Protein AF-A0A8T5SJ97-F1 (afdb_monomer_lite)

Structure (mmCIF, N/CA/C/O backbone):
data_AF-A0A8T5SJ97-F1
#
_entry.id   AF-A0A8T5SJ97-F1
#
loop_
_atom_site.group_PDB
_atom_site.id
_atom_site.type_symbol
_atom_site.label_atom_id
_atom_site.label_alt_id
_atom_site.label_comp_id
_atom_site.label_asym_id
_atom_site.label_entity_id
_atom_site.label_seq_id
_atom_site.pdbx_PDB_ins_code
_atom_site.Cartn_x
_atom_site.Cartn_y
_atom_site.Cartn_z
_atom_site.occupancy
_atom_site.B_iso_or_equiv
_atom_site.auth_seq_id
_atom_site.auth_comp_id
_atom_site.auth_asym_id
_atom_site.auth_atom_id
_atom_site.pdbx_PDB_model_num
ATOM 1 N N . PHE A 1 1 ? -3.182 6.674 3.235 1.00 89.81 1 PHE A N 1
ATOM 2 C CA . PHE A 1 1 ? -3.001 5.219 3.489 1.00 89.81 1 PHE A CA 1
ATOM 3 C C . PHE A 1 1 ? -2.422 4.470 2.286 1.00 89.81 1 PHE A C 1
ATOM 5 O O . PHE A 1 1 ? -1.977 3.332 2.448 1.00 89.81 1 PHE A O 1
ATOM 12 N N . ASN A 1 2 ? -2.379 5.081 1.103 1.00 94.31 2 ASN A N 1
ATOM 13 C CA . ASN A 1 2 ? -1.739 4.547 -0.095 1.00 94.31 2 ASN A CA 1
ATOM 14 C C . ASN A 1 2 ? -0.878 5.618 -0.775 1.00 94.31 2 ASN A C 1
ATOM 16 O O . ASN A 1 2 ? -1.027 6.795 -0.477 1.00 94.31 2 ASN A O 1
ATOM 20 N N . ASP A 1 3 ? -0.005 5.158 -1.663 1.00 94.75 3 ASP A N 1
ATOM 21 C CA . ASP A 1 3 ? 0.692 5.913 -2.710 1.00 94.75 3 ASP A CA 1
ATOM 22 C C . ASP A 1 3 ? 1.174 4.869 -3.747 1.00 94.75 3 ASP A C 1
ATOM 24 O O . ASP A 1 3 ? 0.964 3.658 -3.580 1.00 94.75 3 ASP A O 1
ATOM 28 N N . ASP A 1 4 ? 1.910 5.282 -4.774 1.00 94.88 4 ASP A N 1
ATOM 29 C CA . ASP A 1 4 ? 2.523 4.406 -5.771 1.00 94.88 4 ASP A CA 1
ATOM 30 C C . ASP A 1 4 ? 3.442 3.337 -5.164 1.00 94.88 4 ASP A C 1
ATOM 32 O O . ASP A 1 4 ? 3.581 2.239 -5.715 1.00 94.88 4 ASP A O 1
ATOM 36 N N . GLN A 1 5 ? 4.094 3.652 -4.038 1.00 95.81 5 GLN A N 1
ATOM 37 C CA . GLN A 1 5 ? 5.097 2.795 -3.392 1.00 95.81 5 GLN A CA 1
ATOM 38 C C . GLN A 1 5 ? 4.520 1.935 -2.258 1.00 95.81 5 GLN A C 1
ATOM 40 O O . GLN A 1 5 ? 5.261 1.209 -1.572 1.00 95.81 5 GLN A O 1
ATOM 45 N N . GLY A 1 6 ? 3.206 1.999 -2.036 1.00 97.00 6 GLY A N 1
ATOM 46 C CA . GLY A 1 6 ? 2.500 0.900 -1.404 1.00 97.00 6 GLY A CA 1
ATOM 47 C C . GLY A 1 6 ? 1.163 1.225 -0.759 1.00 97.00 6 GLY A C 1
ATOM 48 O O . GLY A 1 6 ? 0.789 2.373 -0.546 1.00 97.00 6 GLY A O 1
ATOM 49 N N . TRP A 1 7 ? 0.483 0.151 -0.382 1.00 97.94 7 TRP A N 1
ATOM 50 C CA . TRP A 1 7 ? -0.818 0.142 0.271 1.00 97.94 7 TRP A CA 1
ATOM 51 C C . TRP A 1 7 ? -0.695 -0.307 1.735 1.00 97.94 7 TRP A C 1
ATOM 53 O O . TRP A 1 7 ? -0.015 -1.298 2.021 1.00 97.94 7 TRP A O 1
ATOM 63 N N . ARG A 1 8 ? -1.311 0.426 2.677 1.00 98.06 8 ARG A N 1
ATOM 64 C CA . ARG A 1 8 ? -1.023 0.286 4.121 1.00 98.06 8 ARG A CA 1
ATOM 65 C C . ARG A 1 8 ? -2.195 -0.111 5.008 1.00 98.06 8 ARG A C 1
ATOM 67 O O . ARG A 1 8 ? -1.998 -0.140 6.213 1.00 98.06 8 ARG A O 1
ATOM 74 N N . ILE A 1 9 ? -3.367 -0.432 4.476 1.00 97.38 9 ILE A N 1
ATOM 75 C CA . ILE A 1 9 ? -4.520 -0.823 5.303 1.00 97.38 9 ILE A CA 1
ATOM 76 C C . ILE A 1 9 ? -5.119 -2.143 4.832 1.00 97.38 9 ILE A C 1
ATOM 78 O O . ILE A 1 9 ? -5.227 -2.401 3.642 1.00 97.38 9 ILE A O 1
ATOM 82 N N . GLU A 1 10 ? -5.508 -3.018 5.739 1.00 97.69 10 GLU A N 1
ATOM 83 C CA . GLU A 1 10 ? -6.228 -4.227 5.364 1.00 97.69 10 GLU A CA 1
ATOM 84 C C . GLU A 1 10 ? -7.643 -3.909 4.854 1.00 97.69 10 GLU A C 1
ATOM 86 O O . GLU A 1 10 ? -8.407 -3.204 5.510 1.00 97.69 10 GLU A O 1
ATOM 91 N N . ILE A 1 11 ? -8.003 -4.468 3.693 1.00 96.69 11 ILE A N 1
ATOM 92 C CA . ILE A 1 11 ? -9.388 -4.536 3.213 1.00 96.69 11 ILE A CA 1
ATOM 93 C C . ILE A 1 11 ? -9.694 -5.999 2.907 1.00 96.69 11 ILE A C 1
ATOM 95 O O . ILE A 1 11 ? -9.062 -6.597 2.033 1.00 96.69 11 ILE A O 1
ATOM 99 N N . LYS A 1 12 ? -10.642 -6.582 3.645 1.00 94.50 12 LYS A N 1
ATOM 100 C CA . LYS A 1 12 ? -10.897 -8.032 3.655 1.00 94.50 1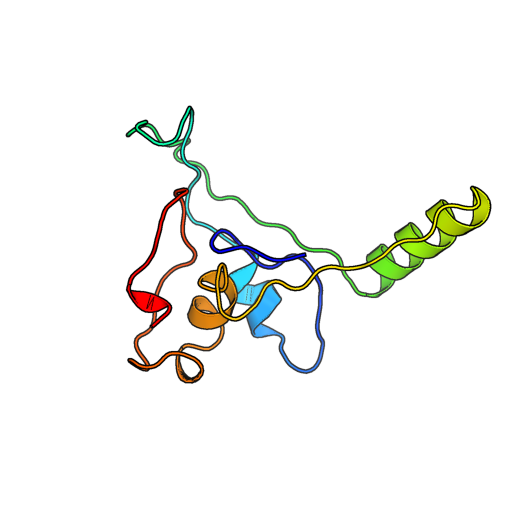2 LYS A CA 1
ATOM 101 C C . LYS A 1 12 ? -11.381 -8.547 2.303 1.00 94.50 12 LYS A C 1
ATOM 103 O O . LYS A 1 12 ? -10.994 -9.630 1.880 1.00 94.50 12 LYS A O 1
ATOM 108 N N . GLU A 1 13 ? -12.173 -7.740 1.612 1.00 97.00 13 GLU A N 1
ATOM 109 C CA . GLU A 1 13 ? -12.700 -8.007 0.276 1.00 97.00 13 GLU A CA 1
ATOM 110 C C . GLU A 1 13 ? -11.601 -7.950 -0.795 1.00 97.00 13 GLU A C 1
ATOM 112 O O . GLU A 1 13 ? -11.731 -8.576 -1.844 1.00 97.00 13 GLU A O 1
ATOM 117 N N . TYR A 1 14 ? -10.495 -7.245 -0.520 1.00 97.06 14 TYR A N 1
ATOM 118 C CA . TYR A 1 14 ? -9.400 -7.030 -1.463 1.00 97.06 14 TYR A CA 1
ATOM 119 C C . TYR A 1 14 ? -8.032 -7.443 -0.884 1.00 97.06 14 TYR A C 1
ATOM 121 O O . TYR A 1 14 ? -7.114 -6.620 -0.793 1.00 97.06 14 TYR A O 1
ATOM 129 N N . PRO A 1 15 ? -7.811 -8.738 -0.592 1.00 97.50 15 PRO A N 1
ATOM 130 C CA . PRO A 1 15 ? -6.613 -9.211 0.107 1.00 97.50 15 PRO A CA 1
ATOM 131 C C . PRO A 1 15 ? -5.305 -8.974 -0.665 1.00 97.50 15 PRO A C 1
ATOM 133 O O . PRO A 1 15 ? -4.236 -8.854 -0.063 1.00 97.50 15 PRO A O 1
ATOM 136 N N . LYS A 1 16 ? -5.347 -8.859 -2.004 1.00 98.00 16 LYS A N 1
ATOM 137 C CA . LYS A 1 16 ? -4.137 -8.576 -2.794 1.00 98.00 16 LYS A CA 1
ATOM 138 C C . LYS A 1 16 ? -3.560 -7.183 -2.532 1.00 98.00 16 LYS A C 1
ATOM 140 O O . LYS A 1 16 ? -2.365 -6.996 -2.775 1.00 98.00 16 LYS A O 1
ATOM 145 N N . LEU A 1 17 ? -4.345 -6.225 -2.021 1.00 97.62 17 LEU A N 1
ATOM 146 C CA . LEU A 1 17 ? -3.851 -4.878 -1.695 1.00 97.62 17 LEU A CA 1
ATOM 147 C C . LEU A 1 17 ? -2.725 -4.941 -0.659 1.00 97.62 17 LEU A C 1
ATOM 149 O O . LEU A 1 17 ? -1.685 -4.309 -0.819 1.00 97.62 17 LEU A O 1
ATOM 153 N N . THR A 1 18 ? -2.874 -5.775 0.369 1.00 97.81 18 THR A N 1
ATOM 154 C CA . THR A 1 18 ? -1.827 -5.978 1.373 1.00 97.81 18 THR A CA 1
ATOM 155 C C . THR A 1 18 ? -0.872 -7.106 0.991 1.00 97.81 18 THR A C 1
ATOM 157 O O . THR A 1 18 ? 0.327 -6.992 1.243 1.00 97.81 18 THR A O 1
ATOM 160 N N . ALA A 1 19 ? -1.329 -8.170 0.323 1.00 97.62 19 ALA A N 1
ATOM 161 C CA . ALA A 1 19 ? -0.446 -9.276 -0.056 1.00 97.62 19 ALA A CA 1
ATOM 162 C C . ALA A 1 19 ? 0.644 -8.866 -1.070 1.00 97.62 19 ALA A C 1
ATOM 164 O O . ALA A 1 19 ? 1.780 -9.343 -0.952 1.00 97.62 19 ALA A O 1
ATOM 165 N N . ILE A 1 20 ? 0.309 -7.978 -2.017 1.00 97.88 20 ILE A N 1
ATOM 166 C CA . ILE A 1 20 ? 1.194 -7.471 -3.080 1.00 97.88 20 ILE A CA 1
ATOM 167 C C . ILE A 1 20 ? 1.519 -5.995 -2.833 1.00 97.88 20 ILE A C 1
ATOM 169 O O . ILE A 1 20 ? 2.674 -5.660 -2.577 1.00 97.88 20 ILE A O 1
ATOM 173 N N . GLY A 1 21 ? 0.502 -5.130 -2.830 1.00 97.31 21 GLY A N 1
ATOM 174 C CA . GLY A 1 21 ? 0.643 -3.672 -2.780 1.00 97.31 21 GLY A CA 1
ATOM 175 C C . GLY A 1 21 ? 1.351 -3.138 -1.534 1.00 97.31 21 GLY A C 1
ATOM 176 O O . GLY A 1 21 ? 1.924 -2.054 -1.572 1.00 97.31 21 GLY A O 1
ATOM 177 N N . SER A 1 22 ? 1.407 -3.889 -0.429 1.00 97.81 22 SER A N 1
ATOM 178 C CA . SER A 1 22 ? 2.172 -3.467 0.755 1.00 97.81 22 SER A CA 1
ATOM 179 C C . SER A 1 22 ? 3.687 -3.666 0.626 1.00 97.81 22 SER A C 1
ATOM 181 O O . SER A 1 22 ? 4.438 -3.216 1.497 1.00 97.81 22 SER A O 1
ATOM 183 N N . LYS A 1 23 ? 4.168 -4.326 -0.432 1.00 98.06 23 LYS A N 1
ATOM 184 C CA . LYS A 1 23 ? 5.565 -4.745 -0.575 1.00 98.06 23 LYS A CA 1
ATOM 185 C C . LYS A 1 23 ? 6.189 -4.083 -1.794 1.00 98.06 23 LYS A C 1
ATOM 187 O O . LYS A 1 23 ? 5.680 -4.205 -2.900 1.00 98.06 23 LYS A O 1
ATOM 192 N N . ARG A 1 24 ? 7.345 -3.450 -1.606 1.00 97.25 24 ARG A N 1
ATOM 193 C CA . ARG A 1 24 ? 8.190 -2.971 -2.707 1.00 97.25 24 ARG A CA 1
ATOM 194 C C . ARG A 1 24 ? 9.576 -3.590 -2.610 1.00 97.25 24 ARG A C 1
ATOM 196 O O . ARG A 1 24 ? 10.097 -3.797 -1.512 1.00 97.25 24 ARG A O 1
ATOM 203 N N . LYS A 1 25 ? 10.178 -3.876 -3.763 1.00 97.25 25 LYS A N 1
ATOM 204 C CA . LYS A 1 25 ? 11.482 -4.552 -3.845 1.00 97.25 25 LYS A CA 1
ATOM 205 C C . LYS A 1 25 ? 12.652 -3.692 -3.367 1.00 97.25 25 LYS A C 1
ATOM 207 O O . LYS A 1 25 ? 13.663 -4.237 -2.947 1.00 97.25 25 LYS A O 1
ATOM 212 N N . ASP A 1 26 ? 12.503 -2.370 -3.417 1.00 96.75 26 ASP A N 1
ATOM 213 C CA . ASP A 1 26 ? 13.551 -1.419 -3.052 1.00 96.75 26 ASP A CA 1
ATOM 214 C C . ASP A 1 26 ? 12.969 -0.035 -2.711 1.00 96.75 26 ASP A C 1
ATOM 216 O O . ASP A 1 26 ? 11.765 0.196 -2.831 1.00 96.75 26 ASP A O 1
ATOM 220 N N . SER A 1 27 ? 13.811 0.903 -2.285 1.00 95.75 27 SER A N 1
ATOM 221 C CA . SER A 1 27 ? 13.469 2.303 -2.034 1.00 95.75 27 SER A CA 1
ATOM 222 C C . SER A 1 27 ? 14.561 3.228 -2.568 1.00 95.75 27 SER A C 1
ATOM 224 O O . SER A 1 27 ? 15.736 3.039 -2.247 1.00 95.75 27 SER A O 1
ATOM 226 N N . GLN A 1 28 ? 14.170 4.245 -3.338 1.00 95.62 28 GLN A N 1
ATOM 227 C CA . GLN A 1 28 ? 15.053 5.345 -3.729 1.00 95.62 28 GLN A CA 1
ATOM 228 C C . GLN A 1 28 ? 15.625 6.032 -2.476 1.00 95.62 28 GLN A C 1
ATOM 230 O O . GLN A 1 28 ? 14.909 6.280 -1.506 1.00 95.62 28 GLN A O 1
ATOM 235 N N . ILE A 1 29 ? 16.924 6.334 -2.490 1.00 94.12 29 ILE A N 1
ATOM 236 C CA . ILE A 1 29 ? 17.604 7.097 -1.436 1.00 94.12 29 ILE A CA 1
ATOM 237 C C . ILE A 1 29 ? 17.973 8.468 -1.987 1.00 94.12 29 ILE A C 1
ATOM 239 O O . ILE A 1 29 ? 18.630 8.553 -3.020 1.00 94.12 29 ILE A O 1
ATOM 243 N N . GLY A 1 30 ? 17.633 9.534 -1.265 1.00 90.25 30 GLY A N 1
ATOM 244 C CA . GLY A 1 30 ? 17.901 10.918 -1.665 1.00 90.25 30 GLY A CA 1
ATOM 245 C C . GLY A 1 30 ? 16.704 11.571 -2.357 1.00 90.25 30 GLY A C 1
ATOM 246 O O . GLY A 1 30 ? 15.590 11.063 -2.296 1.00 90.25 30 GLY A O 1
ATOM 247 N N . GLY A 1 31 ? 16.931 12.728 -2.983 1.00 87.25 31 GLY A N 1
ATOM 248 C CA . GLY A 1 31 ? 15.873 13.496 -3.644 1.00 87.25 31 GLY A CA 1
ATOM 249 C C . GLY A 1 31 ? 15.425 12.915 -4.990 1.00 87.25 31 GLY A C 1
ATOM 250 O O . GLY A 1 31 ? 15.976 11.935 -5.486 1.00 87.25 31 GLY A O 1
ATOM 251 N N . PHE A 1 32 ? 14.462 13.587 -5.623 1.00 83.88 32 PHE A N 1
ATOM 252 C CA . PHE A 1 32 ? 13.793 13.177 -6.867 1.00 83.88 32 PHE A CA 1
ATOM 253 C C . PHE A 1 32 ? 14.733 12.711 -8.001 1.00 83.88 32 PHE A C 1
ATOM 255 O O . PHE A 1 32 ? 14.449 11.730 -8.695 1.00 83.88 32 PHE A O 1
ATOM 262 N N . LEU A 1 33 ? 15.881 13.380 -8.167 1.00 88.19 33 LEU A N 1
ATOM 263 C CA . LEU A 1 33 ? 16.874 13.089 -9.212 1.00 88.19 33 LEU A CA 1
ATOM 264 C C . LEU A 1 33 ? 17.859 11.967 -8.849 1.00 88.19 33 LEU A C 1
ATOM 266 O O . LEU A 1 33 ? 18.685 11.582 -9.679 1.00 88.19 33 LEU A O 1
ATOM 270 N N . SER A 1 34 ? 17.792 11.436 -7.628 1.00 91.88 34 SER A N 1
ATOM 271 C CA . SER A 1 34 ? 18.705 10.393 -7.182 1.00 91.88 34 SER A CA 1
ATOM 272 C C . SER A 1 34 ? 18.505 9.102 -7.969 1.00 91.88 34 SER A C 1
ATOM 274 O O . SER A 1 34 ? 17.379 8.659 -8.202 1.00 91.88 34 SER A O 1
ATOM 276 N N . LYS A 1 35 ? 19.618 8.474 -8.341 1.00 90.31 35 LYS A N 1
ATOM 277 C CA . LYS A 1 35 ? 19.651 7.138 -8.949 1.00 90.31 35 LYS A CA 1
ATOM 278 C C . LYS A 1 35 ? 20.022 6.051 -7.938 1.00 90.31 35 LYS A C 1
ATOM 280 O O . LYS A 1 35 ? 20.134 4.890 -8.315 1.00 90.31 35 LYS A O 1
ATOM 285 N N . ASN A 1 36 ? 20.218 6.428 -6.675 1.00 95.19 36 ASN A N 1
ATOM 286 C CA . ASN A 1 36 ? 20.639 5.516 -5.624 1.00 95.19 36 ASN A CA 1
ATOM 287 C C . ASN A 1 36 ? 19.431 4.805 -5.019 1.00 95.19 36 ASN A C 1
ATOM 289 O O . ASN A 1 36 ? 18.383 5.415 -4.793 1.00 95.19 36 ASN A O 1
ATOM 293 N N . TYR A 1 37 ? 19.619 3.530 -4.703 1.00 95.81 37 TYR A N 1
ATOM 294 C CA . TYR A 1 37 ? 18.619 2.685 -4.071 1.00 95.81 37 TYR A CA 1
ATOM 295 C C . TYR A 1 37 ? 19.201 2.007 -2.839 1.00 95.81 37 TYR A C 1
ATOM 297 O O . TYR A 1 37 ? 20.415 1.842 -2.719 1.00 95.81 37 TYR A O 1
ATOM 305 N N . ARG A 1 38 ? 18.324 1.643 -1.904 1.00 95.06 38 ARG A N 1
ATOM 306 C CA . ARG A 1 38 ? 18.722 1.000 -0.652 1.00 95.06 38 ARG A CA 1
ATOM 307 C C . ARG A 1 38 ? 19.164 -0.450 -0.852 1.00 95.06 38 ARG A C 1
ATOM 309 O O . ARG A 1 38 ? 19.929 -0.942 -0.032 1.00 95.06 38 ARG A O 1
ATOM 316 N N . GLY A 1 39 ? 18.687 -1.126 -1.894 1.00 95.81 39 GLY A N 1
ATOM 317 C CA . GLY A 1 39 ? 18.907 -2.552 -2.125 1.00 95.81 39 GLY A CA 1
ATOM 318 C C . GLY A 1 39 ? 18.148 -3.451 -1.145 1.00 95.81 39 GLY A C 1
ATOM 319 O O . GLY A 1 39 ? 18.490 -4.620 -1.003 1.00 95.81 39 GLY A O 1
ATOM 320 N N . ILE A 1 40 ? 17.154 -2.915 -0.423 1.00 95.94 40 ILE A N 1
ATOM 321 C CA . ILE A 1 40 ? 16.432 -3.637 0.635 1.00 95.94 40 ILE A CA 1
ATOM 322 C C . ILE A 1 40 ? 14.930 -3.559 0.375 1.00 95.94 40 ILE A C 1
ATOM 324 O O . ILE A 1 40 ? 14.355 -2.468 0.290 1.00 95.94 40 ILE A O 1
ATOM 328 N N . SER A 1 41 ? 14.284 -4.726 0.328 1.00 96.44 41 SER A N 1
ATOM 329 C CA . SER A 1 41 ? 12.829 -4.829 0.225 1.00 96.44 41 SER A CA 1
ATOM 330 C C . SER A 1 41 ? 12.143 -4.219 1.443 1.00 96.44 41 SER A C 1
ATOM 332 O O . SER A 1 41 ? 12.560 -4.457 2.579 1.00 96.44 41 SER A O 1
ATOM 334 N N . HIS A 1 42 ? 11.046 -3.504 1.224 1.00 97.25 42 HIS A N 1
ATOM 335 C CA . HIS A 1 42 ? 10.260 -2.893 2.289 1.00 97.25 42 HIS A CA 1
ATOM 336 C C . HIS A 1 42 ? 8.815 -3.391 2.246 1.00 97.25 42 HIS A C 1
ATOM 338 O O . HIS A 1 42 ? 8.206 -3.449 1.176 1.00 97.25 42 HIS A O 1
ATOM 344 N N . LYS A 1 43 ? 8.266 -3.734 3.415 1.00 96.94 43 LYS A N 1
ATOM 345 C CA . LYS A 1 43 ? 6.915 -4.283 3.582 1.00 96.94 43 LYS A CA 1
ATOM 346 C C . LYS A 1 43 ? 6.266 -3.795 4.876 1.00 96.94 43 LYS A C 1
ATOM 348 O O . LYS A 1 43 ? 6.980 -3.490 5.826 1.00 96.94 43 LYS A O 1
ATOM 353 N N . GLY A 1 44 ? 4.935 -3.789 4.913 1.00 97.31 44 GLY A N 1
ATOM 354 C CA . GLY A 1 44 ? 4.147 -3.480 6.110 1.00 97.31 44 GLY A CA 1
ATOM 355 C C . GLY A 1 44 ? 2.800 -2.838 5.776 1.00 97.31 44 GLY A C 1
ATOM 356 O O . GLY A 1 44 ? 2.683 -2.114 4.783 1.00 97.31 44 GLY A O 1
ATOM 357 N N . PHE A 1 45 ? 1.795 -3.124 6.597 1.00 98.19 45 PHE A N 1
ATOM 358 C CA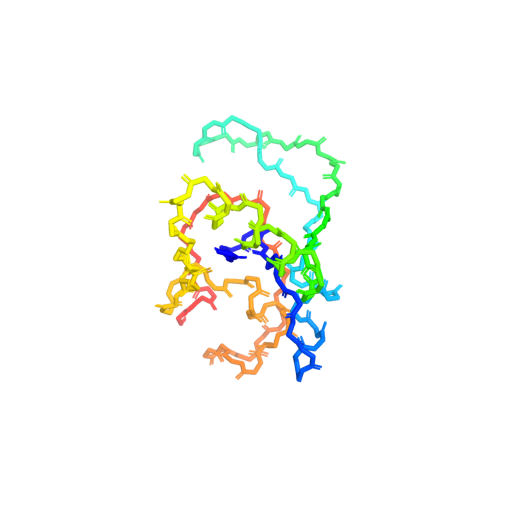 . PHE A 1 45 ? 0.448 -2.554 6.557 1.00 98.19 45 PHE A CA 1
ATOM 359 C C . PHE A 1 45 ? -0.187 -2.688 7.950 1.00 98.19 45 PHE A C 1
ATOM 361 O O . PHE A 1 45 ? 0.327 -3.444 8.770 1.00 98.19 45 PHE A O 1
ATOM 368 N N . TYR A 1 46 ? -1.283 -1.973 8.186 1.00 98.12 46 TYR A N 1
ATOM 369 C CA . TYR A 1 46 ? -2.098 -2.064 9.391 1.00 98.12 46 TYR A CA 1
ATOM 370 C C . TYR A 1 46 ? -3.296 -2.983 9.154 1.00 98.12 46 TYR A C 1
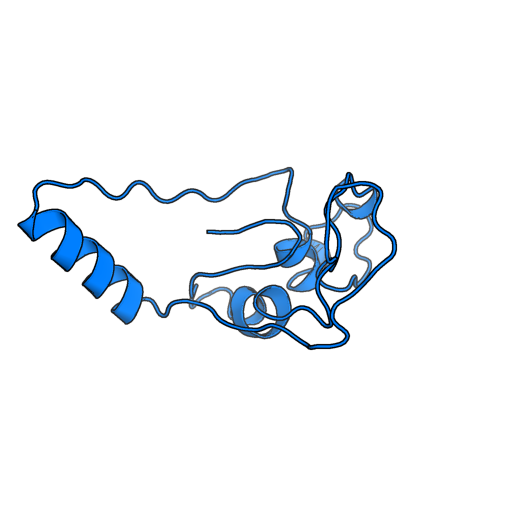ATOM 372 O O . TYR A 1 46 ? -4.021 -2.828 8.166 1.00 98.12 46 TYR A O 1
ATOM 380 N N . THR A 1 47 ? -3.513 -3.916 10.069 1.00 97.88 47 THR A N 1
ATOM 381 C CA . THR A 1 47 ? -4.754 -4.690 10.185 1.00 97.88 47 THR A CA 1
ATOM 382 C C . THR A 1 47 ? -5.916 -3.785 10.583 1.00 97.88 47 THR A C 1
ATOM 384 O O . THR A 1 47 ? -5.722 -2.675 11.092 1.00 97.88 47 THR A O 1
ATOM 387 N N . VAL A 1 48 ? -7.148 -4.250 10.369 1.00 96.50 48 VAL A N 1
ATOM 388 C CA . VAL A 1 48 ? -8.330 -3.483 10.792 1.00 96.50 48 VAL A CA 1
ATOM 389 C C . VAL A 1 48 ? -8.304 -3.238 12.307 1.00 96.50 48 VAL A C 1
ATOM 391 O O . VAL A 1 48 ? -8.690 -2.167 12.774 1.00 96.50 48 VAL A O 1
ATOM 394 N N . GLU A 1 49 ? -7.822 -4.204 13.083 1.00 97.88 49 GLU A N 1
ATOM 395 C CA . GLU A 1 49 ? -7.689 -4.124 14.536 1.00 97.88 49 GLU A CA 1
ATOM 396 C C . GLU A 1 49 ? -6.662 -3.061 14.963 1.00 97.88 49 GLU A C 1
ATOM 398 O O . GLU A 1 49 ? -6.993 -2.219 15.797 1.00 97.88 49 GLU A O 1
ATOM 403 N N . GLU A 1 50 ? -5.482 -3.009 14.335 1.00 98.12 50 GLU A N 1
ATOM 404 C CA . GLU A 1 50 ? -4.472 -1.970 14.609 1.00 98.12 50 GLU A CA 1
ATOM 405 C C . GLU A 1 50 ? -4.979 -0.566 14.249 1.00 98.12 50 GLU A C 1
ATOM 407 O O . GLU A 1 50 ? -4.748 0.394 14.985 1.00 98.12 50 GLU A O 1
ATOM 412 N N . VAL A 1 51 ? -5.723 -0.417 13.145 1.00 97.50 51 VAL A N 1
ATOM 413 C CA . VAL A 1 51 ? -6.333 0.877 12.793 1.00 97.50 51 VAL A CA 1
ATOM 414 C C . VAL A 1 51 ? -7.378 1.295 13.831 1.00 97.50 51 VAL A C 1
ATOM 416 O O . VAL A 1 51 ? -7.425 2.469 14.204 1.00 97.50 51 VAL A O 1
ATOM 419 N N . ARG A 1 52 ? -8.193 0.362 14.344 1.00 97.38 52 ARG A N 1
ATOM 420 C CA . ARG A 1 52 ? -9.145 0.659 15.430 1.00 97.38 52 ARG A CA 1
ATOM 421 C C . ARG A 1 52 ? -8.431 1.108 16.701 1.00 97.38 52 ARG A C 1
ATOM 423 O O . ARG A 1 52 ? -8.892 2.057 17.332 1.00 97.38 52 ARG A O 1
ATOM 430 N N . GLU A 1 53 ? -7.314 0.474 17.046 1.00 98.38 53 GLU A N 1
ATOM 431 C CA . GLU A 1 53 ? -6.491 0.870 18.191 1.00 98.38 53 GLU A CA 1
ATOM 432 C C . GLU A 1 53 ? -5.947 2.296 18.019 1.00 98.38 53 GLU A C 1
ATOM 434 O O . GLU A 1 53 ? -6.090 3.123 18.921 1.00 98.38 53 GLU A O 1
ATOM 439 N N . ILE A 1 54 ? -5.415 2.629 16.836 1.00 97.75 54 ILE A N 1
ATOM 440 C CA . ILE A 1 54 ? -4.935 3.983 16.511 1.00 97.75 54 ILE A CA 1
ATOM 441 C C . ILE A 1 54 ? -6.057 5.017 16.662 1.00 97.75 54 ILE A C 1
ATOM 443 O O . ILE A 1 54 ? -5.851 6.068 17.275 1.00 97.75 54 ILE A O 1
ATOM 447 N N . ILE A 1 55 ? -7.251 4.727 16.135 1.00 98.12 55 ILE A N 1
ATOM 448 C CA . ILE A 1 55 ? -8.412 5.621 16.241 1.00 98.12 55 ILE A CA 1
ATOM 449 C C . ILE A 1 55 ? -8.804 5.816 17.707 1.00 98.12 55 ILE A C 1
ATOM 451 O O . ILE A 1 55 ? -8.987 6.953 18.141 1.00 98.12 55 ILE A O 1
ATOM 455 N N . GLN A 1 56 ? -8.891 4.737 18.488 1.00 98.31 56 GLN A N 1
ATOM 456 C CA . GLN A 1 56 ? -9.241 4.813 19.906 1.00 98.31 56 GLN A CA 1
ATOM 457 C C . GLN A 1 56 ? -8.208 5.625 20.698 1.00 98.31 56 GLN A C 1
ATOM 459 O O . GLN A 1 56 ? -8.566 6.476 21.516 1.00 98.31 56 GLN A O 1
ATOM 464 N N . PHE A 1 57 ? -6.923 5.413 20.419 1.00 98.38 57 PHE A N 1
ATOM 465 C CA . PHE A 1 57 ? -5.826 6.137 21.050 1.00 98.38 57 PHE A CA 1
ATOM 466 C C . PHE A 1 57 ? -5.856 7.640 20.732 1.00 98.38 57 PHE A C 1
ATOM 468 O O . PHE A 1 57 ? -5.631 8.471 21.619 1.00 98.38 57 PHE A O 1
ATOM 475 N N . ALA A 1 58 ? -6.157 8.003 19.483 1.00 98.38 58 ALA A N 1
ATOM 476 C CA . ALA A 1 58 ? -6.319 9.391 19.057 1.00 98.38 58 ALA A CA 1
ATOM 477 C C . ALA A 1 58 ? -7.563 10.040 19.688 1.00 98.38 58 ALA A C 1
ATOM 479 O O . ALA A 1 58 ? -7.498 11.172 20.173 1.00 98.38 58 ALA A O 1
ATOM 480 N N . GLN A 1 59 ? -8.672 9.301 19.776 1.00 98.38 59 GLN A N 1
ATOM 481 C CA . GLN A 1 59 ? -9.925 9.782 20.355 1.00 98.38 59 GLN A CA 1
ATOM 482 C C . GLN A 1 59 ? -9.784 10.148 21.837 1.00 98.38 59 GLN A C 1
ATOM 484 O O . GLN A 1 59 ? -10.291 11.186 22.259 1.00 98.38 59 GLN A O 1
ATOM 489 N N . GLN A 1 60 ? -9.031 9.364 22.618 1.00 98.38 60 GLN A N 1
ATOM 490 C CA . GLN A 1 60 ? -8.703 9.685 24.019 1.00 98.38 60 GLN A CA 1
ATOM 491 C C . GLN A 1 60 ? -7.963 11.025 24.185 1.00 98.38 60 GLN A C 1
ATOM 493 O O . GLN A 1 60 ? -7.881 11.557 25.289 1.00 98.38 60 GLN A O 1
ATOM 498 N N . ARG A 1 61 ? -7.406 11.562 23.094 1.00 98.38 61 ARG A N 1
ATOM 499 C CA . ARG A 1 61 ? -6.659 12.825 23.036 1.00 98.38 61 ARG A CA 1
ATOM 500 C C . ARG A 1 61 ? -7.411 13.915 22.279 1.00 98.38 61 ARG A C 1
ATOM 502 O O . ARG A 1 61 ? -6.819 14.944 21.976 1.00 98.38 61 ARG A O 1
ATOM 509 N N . TYR A 1 62 ? -8.693 13.698 21.981 1.00 98.00 62 TYR A N 1
ATOM 510 C CA . TYR A 1 62 ? -9.526 14.624 21.209 1.00 98.00 62 TYR A CA 1
ATOM 511 C C . TYR A 1 62 ? -8.979 14.896 19.796 1.00 98.00 62 TYR A C 1
ATOM 513 O O . TYR A 1 62 ? -9.221 15.954 19.221 1.00 98.00 62 TYR A O 1
ATOM 521 N N . ILE A 1 63 ? -8.243 13.936 19.225 1.00 98.50 63 ILE A N 1
ATOM 522 C CA . ILE A 1 63 ? -7.701 14.014 17.867 1.00 98.50 63 ILE A CA 1
ATOM 523 C C . ILE A 1 63 ? -8.626 13.243 16.924 1.00 98.50 63 ILE A C 1
ATOM 525 O O . ILE A 1 63 ? -8.892 12.058 17.131 1.00 98.50 63 ILE A O 1
ATOM 529 N N . GLN A 1 64 ? -9.086 13.906 15.863 1.00 98.00 64 GLN A N 1
ATOM 530 C CA . GLN A 1 64 ? -9.831 13.264 14.782 1.00 98.00 64 GLN A CA 1
ATOM 531 C C . GLN A 1 64 ? -8.863 12.647 13.764 1.00 98.00 64 GLN A C 1
ATOM 533 O O . GLN A 1 64 ? -7.985 13.329 13.240 1.00 98.00 64 GLN A O 1
ATOM 538 N N . VAL A 1 65 ? -9.050 11.363 13.454 1.00 97.44 65 VAL A N 1
ATOM 539 C CA . VAL A 1 65 ? -8.307 10.666 12.395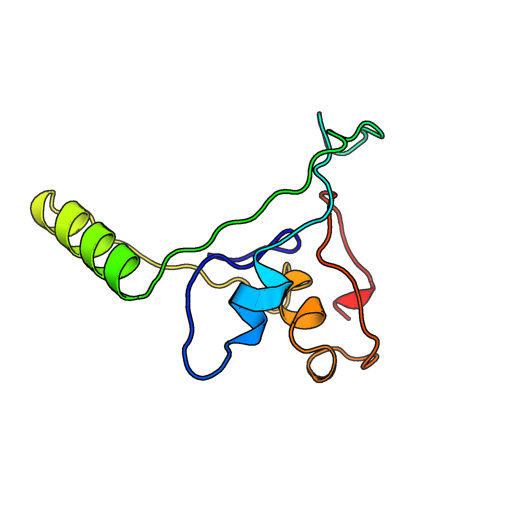 1.00 97.44 65 VAL A CA 1
ATOM 540 C C . VAL A 1 65 ? -9.129 10.714 11.111 1.00 97.44 65 VAL A C 1
ATOM 542 O O . VAL A 1 65 ? -10.204 10.122 11.044 1.00 97.44 65 VAL A O 1
ATOM 545 N N . ILE A 1 66 ? -8.624 11.411 10.094 1.00 97.25 66 ILE A N 1
ATOM 546 C CA . ILE A 1 66 ? -9.225 11.452 8.757 1.00 97.25 66 ILE A CA 1
ATOM 547 C C . ILE A 1 66 ? -8.354 10.584 7.840 1.00 97.25 66 ILE A C 1
ATOM 549 O O . ILE A 1 66 ? -7.204 10.949 7.587 1.00 97.25 66 ILE A O 1
ATOM 553 N N . PRO A 1 67 ? -8.837 9.413 7.388 1.00 94.19 67 PRO A N 1
ATOM 554 C CA . PRO A 1 67 ? -8.087 8.577 6.467 1.00 94.19 67 PRO A CA 1
ATOM 555 C C . PRO A 1 67 ? -8.060 9.210 5.074 1.00 94.19 67 PRO A C 1
ATOM 557 O O . PRO A 1 67 ? -9.051 9.770 4.613 1.00 94.19 67 PRO A O 1
ATOM 560 N N . GLU A 1 68 ? -6.949 9.026 4.373 1.00 95.44 68 GLU A N 1
ATOM 561 C CA . GLU A 1 68 ? -6.822 9.376 2.961 1.00 95.44 68 GLU A CA 1
ATOM 562 C C . GLU A 1 68 ? -6.591 8.117 2.131 1.00 95.44 68 GLU A C 1
ATOM 564 O O . GLU A 1 68 ? -5.712 7.305 2.460 1.00 95.44 68 GLU A O 1
ATOM 569 N N . ILE A 1 69 ? -7.366 7.985 1.055 1.00 94.88 69 ILE A N 1
ATOM 570 C CA . ILE A 1 69 ? -7.086 7.076 -0.050 1.00 94.88 69 ILE A CA 1
ATOM 571 C C . ILE A 1 69 ? -7.004 7.915 -1.322 1.00 94.88 69 ILE A C 1
ATOM 573 O O . ILE A 1 69 ? -8.021 8.438 -1.775 1.00 94.88 69 ILE A O 1
ATOM 577 N N . GLU A 1 70 ? -5.802 8.067 -1.868 1.00 92.19 70 GLU A N 1
ATOM 578 C CA . GLU A 1 70 ? -5.570 8.885 -3.054 1.00 92.19 70 GLU A CA 1
ATOM 579 C C . GLU A 1 70 ? -5.867 8.092 -4.328 1.00 92.19 70 GLU A C 1
ATOM 581 O O . GLU A 1 70 ? -5.321 7.007 -4.539 1.00 92.19 70 GLU A O 1
ATOM 586 N N . ILE A 1 71 ? -6.756 8.644 -5.155 1.00 90.44 71 ILE A N 1
ATOM 587 C CA . ILE A 1 71 ? -7.174 8.144 -6.467 1.00 90.44 71 ILE A CA 1
ATOM 588 C C . ILE A 1 71 ? -7.655 9.337 -7.319 1.00 90.44 71 ILE A C 1
ATOM 590 O O . ILE A 1 71 ? -8.154 10.313 -6.756 1.00 90.44 71 ILE A O 1
ATOM 594 N N . PRO A 1 72 ? -7.558 9.300 -8.665 1.00 88.75 72 PRO A N 1
ATOM 595 C CA . PRO A 1 72 ? -7.026 8.219 -9.501 1.00 88.75 72 PRO A CA 1
ATOM 596 C C . PRO A 1 72 ? -5.496 8.243 -9.653 1.00 88.75 72 PRO A C 1
ATOM 598 O O . PRO A 1 72 ? -4.930 7.270 -10.138 1.00 88.75 72 PRO A O 1
ATOM 601 N N . GLY A 1 73 ? -4.823 9.326 -9.250 1.00 87.88 73 GLY A N 1
ATOM 602 C CA . GLY A 1 73 ? -3.360 9.385 -9.172 1.00 87.88 73 GLY A CA 1
ATOM 603 C C . GLY A 1 73 ? -2.800 8.510 -8.047 1.00 87.88 73 GLY A C 1
ATOM 604 O O . GLY A 1 73 ? -3.562 7.944 -7.268 1.00 87.88 73 GLY A O 1
ATOM 605 N N . HIS A 1 74 ? -1.469 8.388 -7.975 1.00 91.94 74 HIS A N 1
ATOM 606 C CA . HIS A 1 74 ? -0.762 7.733 -6.860 1.00 91.94 74 HIS A CA 1
ATOM 607 C C . HIS A 1 74 ? -1.291 6.328 -6.502 1.00 91.94 74 HIS A C 1
ATOM 609 O O . HIS A 1 74 ? -1.311 5.892 -5.347 1.00 91.94 74 HIS A O 1
ATOM 615 N N . CYS A 1 75 ? -1.738 5.591 -7.520 1.00 93.19 75 CYS A N 1
ATOM 616 C CA . CYS A 1 75 ? -2.443 4.326 -7.360 1.00 93.19 75 CYS A CA 1
ATOM 617 C C . CYS A 1 75 ? -1.665 3.128 -7.924 1.00 93.19 75 CYS A C 1
ATOM 619 O O . CYS A 1 75 ? -2.212 2.026 -7.993 1.00 93.19 75 CYS A O 1
ATOM 621 N N . SER A 1 76 ? -0.376 3.275 -8.271 1.00 93.94 76 SER A N 1
ATOM 622 C CA . SER A 1 76 ? 0.400 2.161 -8.846 1.00 93.94 76 SER A CA 1
ATOM 623 C C . SER A 1 76 ? 0.425 0.920 -7.946 1.00 93.94 76 SER A C 1
ATOM 625 O O . SER A 1 76 ? 0.471 -0.198 -8.450 1.00 93.94 76 SER A O 1
ATOM 627 N N . ALA A 1 77 ? 0.370 1.082 -6.618 1.00 95.81 77 ALA A N 1
ATOM 628 C CA . ALA A 1 77 ? 0.281 -0.044 -5.688 1.00 95.81 77 ALA A CA 1
ATOM 629 C C . ALA A 1 77 ? -1.058 -0.796 -5.781 1.00 95.81 77 ALA A C 1
ATOM 631 O O . ALA A 1 77 ? -1.086 -2.013 -5.611 1.00 95.81 77 ALA A O 1
ATOM 632 N N . VAL A 1 78 ? -2.150 -0.085 -6.080 1.00 95.38 78 VAL A N 1
ATOM 633 C CA . VAL A 1 78 ? -3.473 -0.673 -6.332 1.00 95.38 78 VAL A CA 1
ATOM 634 C C . VAL A 1 78 ? -3.452 -1.435 -7.654 1.00 95.38 78 VAL A C 1
ATOM 636 O O . VAL A 1 78 ? -3.840 -2.600 -7.682 1.00 95.38 78 VAL A O 1
ATOM 639 N N . ILE A 1 79 ? -2.910 -0.827 -8.715 1.00 95.00 79 ILE A N 1
ATOM 640 C CA . ILE A 1 79 ? -2.774 -1.463 -10.035 1.00 95.00 79 ILE A CA 1
ATOM 641 C C . ILE A 1 79 ? -1.861 -2.697 -9.968 1.00 95.00 79 ILE A C 1
ATOM 643 O O . ILE A 1 79 ? -2.170 -3.729 -10.550 1.00 95.00 79 ILE A O 1
ATOM 647 N N . ALA A 1 80 ? -0.761 -2.649 -9.212 1.00 95.69 80 ALA A N 1
ATOM 648 C CA . ALA A 1 80 ? 0.101 -3.815 -9.010 1.00 95.69 80 ALA A CA 1
ATOM 649 C C . ALA A 1 80 ? -0.641 -4.984 -8.329 1.00 95.69 80 ALA A C 1
ATOM 651 O O . ALA A 1 80 ? -0.336 -6.149 -8.584 1.00 95.69 80 ALA A O 1
ATOM 652 N N . SER A 1 81 ? -1.612 -4.688 -7.463 1.00 96.75 81 SER A N 1
ATOM 653 C CA . SER A 1 81 ? -2.447 -5.695 -6.803 1.00 96.75 81 SER A CA 1
ATOM 654 C C . SER A 1 81 ? -3.591 -6.213 -7.681 1.00 96.75 81 SER A C 1
ATOM 656 O O . SER A 1 81 ? -3.914 -7.400 -7.593 1.00 96.75 81 SER A O 1
ATOM 658 N N . TYR A 1 82 ? -4.185 -5.338 -8.495 1.00 96.06 82 TYR A N 1
ATOM 659 C CA . TYR A 1 82 ? -5.307 -5.615 -9.398 1.00 96.06 82 TYR A CA 1
ATOM 660 C C . TYR A 1 82 ? -5.089 -4.906 -10.747 1.00 96.06 82 TYR A C 1
ATOM 662 O O . TYR A 1 82 ? -5.602 -3.801 -10.957 1.00 96.06 82 TYR A O 1
ATOM 670 N N . PRO A 1 83 ? -4.306 -5.505 -11.664 1.00 94.38 83 PRO A N 1
ATOM 671 C CA . PRO A 1 83 ? -3.978 -4.907 -12.960 1.00 94.38 83 PRO A CA 1
ATOM 672 C C . PRO A 1 83 ? -5.189 -4.581 -13.829 1.00 94.38 83 PRO A C 1
ATOM 674 O O . PRO A 1 83 ? -5.130 -3.652 -14.635 1.00 94.38 83 PRO A O 1
ATOM 677 N N . GLU A 1 84 ? -6.289 -5.315 -13.645 1.00 92.75 84 GLU A N 1
ATOM 678 C CA . GLU A 1 84 ? -7.566 -5.112 -14.332 1.00 92.75 84 GLU A CA 1
ATOM 679 C C . GLU A 1 84 ? -8.189 -3.730 -14.078 1.00 92.75 84 GLU A C 1
ATOM 681 O O . GLU A 1 84 ? -9.074 -3.317 -14.820 1.00 92.75 84 GLU A O 1
ATOM 686 N N . LEU A 1 85 ? -7.720 -3.007 -13.054 1.00 90.62 85 LEU A N 1
ATOM 687 C CA . LEU A 1 85 ? -8.136 -1.635 -12.756 1.00 90.62 85 LEU A CA 1
ATOM 688 C C . LEU A 1 85 ? -7.382 -0.576 -13.580 1.00 90.62 85 LEU A C 1
ATOM 690 O O . LEU A 1 85 ? -7.733 0.599 -13.517 1.00 90.62 85 LEU A O 1
ATOM 694 N N . SER A 1 86 ? -6.346 -0.963 -14.330 1.00 89.88 86 SER A N 1
ATOM 695 C CA . SER A 1 86 ? -5.604 -0.058 -15.217 1.00 89.88 86 SER A CA 1
ATOM 696 C C . SER A 1 86 ? -6.141 -0.074 -16.644 1.00 89.88 86 SER A C 1
ATOM 698 O O . SER A 1 86 ? -6.694 -1.072 -17.103 1.00 89.88 86 SER A O 1
ATOM 700 N N . CYS A 1 87 ? -5.874 0.994 -17.399 1.00 85.81 87 CYS A N 1
ATOM 701 C CA . CYS A 1 87 ? -6.244 1.082 -18.814 1.00 85.81 87 CYS A CA 1
ATOM 702 C C . CYS A 1 87 ? -5.566 0.019 -19.692 1.00 85.81 87 CYS A C 1
ATOM 704 O O . CYS A 1 87 ? -6.093 -0.348 -20.739 1.00 85.81 87 CYS A O 1
ATOM 706 N N . THR A 1 88 ? -4.388 -0.470 -19.288 1.00 86.19 88 THR A N 1
ATOM 707 C CA . THR A 1 88 ? -3.618 -1.441 -20.080 1.00 86.19 88 THR A CA 1
ATOM 708 C C . THR A 1 88 ? -3.873 -2.893 -19.686 1.00 86.19 88 THR A C 1
ATOM 710 O O . THR A 1 88 ? -3.559 -3.790 -20.463 1.00 86.19 88 THR A O 1
ATOM 713 N N . GLY A 1 89 ? -4.394 -3.145 -18.480 1.00 86.19 89 GLY A N 1
ATOM 714 C CA . GLY A 1 89 ? -4.531 -4.492 -17.917 1.00 86.19 89 GLY A CA 1
ATOM 715 C C . GLY A 1 89 ? -3.198 -5.190 -17.604 1.00 86.19 89 GLY A C 1
ATOM 716 O O . GLY A 1 89 ? -3.194 -6.356 -17.211 1.00 86.19 89 GLY A O 1
ATOM 717 N N . ASN A 1 90 ? -2.059 -4.513 -17.785 1.00 88.56 90 ASN A N 1
ATOM 718 C CA . ASN A 1 90 ? -0.741 -5.120 -17.636 1.00 88.56 90 ASN A CA 1
ATOM 719 C C . ASN A 1 90 ? -0.342 -5.247 -16.166 1.00 88.56 90 ASN A C 1
ATOM 721 O O . ASN A 1 90 ? -0.450 -4.301 -15.386 1.00 88.56 90 ASN A O 1
ATOM 725 N N . GLN A 1 91 ? 0.218 -6.402 -15.803 1.00 90.12 91 GLN A N 1
ATOM 726 C CA . GLN A 1 91 ? 0.813 -6.592 -14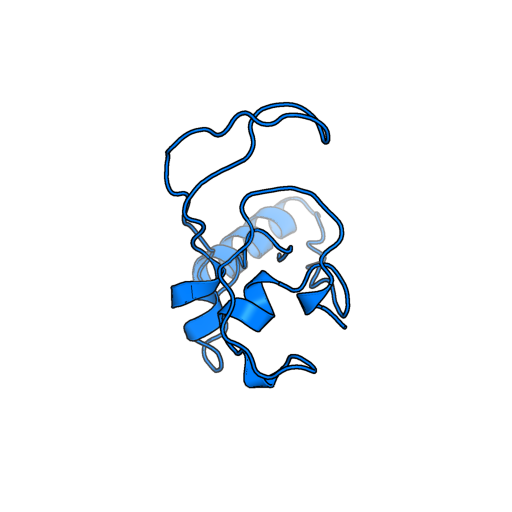.487 1.00 90.12 91 GLN A CA 1
ATOM 727 C C . GLN A 1 91 ? 2.054 -5.706 -14.341 1.00 90.12 91 GLN A C 1
ATOM 729 O O . GLN A 1 91 ? 3.036 -5.861 -15.069 1.00 90.12 91 GLN A O 1
ATOM 734 N N . ILE A 1 92 ? 2.027 -4.820 -13.348 1.00 93.25 92 ILE A N 1
ATOM 735 C CA . ILE A 1 92 ? 3.171 -3.993 -12.958 1.00 93.25 92 ILE A CA 1
ATOM 736 C C . ILE A 1 92 ? 3.660 -4.372 -11.559 1.00 93.25 92 ILE A C 1
ATOM 738 O O . ILE A 1 92 ? 2.957 -5.018 -10.779 1.00 93.25 92 ILE A O 1
ATOM 742 N N . GLU A 1 93 ? 4.875 -3.944 -11.233 1.00 94.50 93 GLU A N 1
ATOM 743 C CA . GLU A 1 93 ? 5.406 -3.998 -9.873 1.00 94.50 93 GLU A CA 1
ATOM 744 C C . GLU A 1 93 ? 5.089 -2.709 -9.101 1.00 94.50 93 GLU A C 1
ATOM 746 O O . GLU A 1 93 ? 5.019 -1.620 -9.681 1.00 94.50 93 GLU A O 1
ATOM 751 N N . VAL A 1 94 ? 4.986 -2.825 -7.773 1.00 96.12 94 VAL A N 1
ATOM 752 C CA . VAL A 1 94 ? 4.902 -1.671 -6.863 1.00 96.12 94 VAL A CA 1
ATOM 75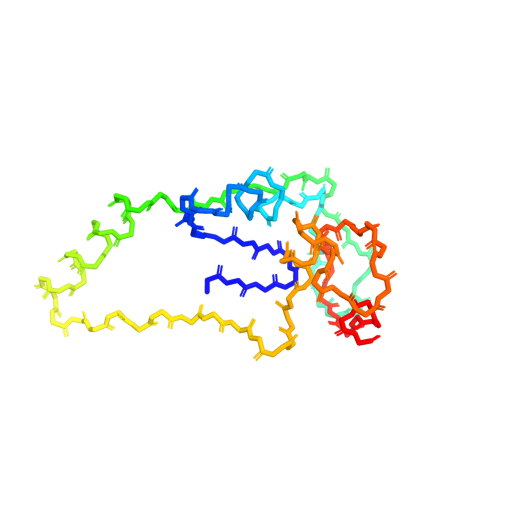3 C C . VAL A 1 94 ? 6.135 -0.787 -7.048 1.00 96.12 94 VAL A C 1
ATOM 755 O O . VAL A 1 94 ? 7.274 -1.271 -7.060 1.00 96.12 94 VAL A O 1
ATOM 758 N N . LYS A 1 95 ? 5.922 0.523 -7.189 1.00 95.56 95 LYS A N 1
ATOM 759 C CA . LYS A 1 95 ? 6.993 1.451 -7.552 1.00 95.56 95 LYS A CA 1
ATOM 760 C C . LYS A 1 95 ? 7.990 1.616 -6.404 1.00 95.56 95 LYS A C 1
ATOM 762 O O . LYS A 1 95 ? 7.642 1.620 -5.226 1.00 95.56 95 LYS A O 1
ATOM 767 N N . THR A 1 96 ? 9.263 1.772 -6.755 1.00 94.38 96 THR A N 1
ATOM 768 C CA . THR A 1 96 ? 10.370 1.960 -5.797 1.00 94.38 96 THR A CA 1
ATOM 769 C C . THR A 1 96 ? 10.903 3.391 -5.773 1.00 94.38 96 THR A C 1
ATOM 771 O O . THR A 1 96 ? 11.747 3.724 -4.939 1.00 94.38 96 THR A O 1
ATOM 774 N N . LYS A 1 97 ? 10.420 4.227 -6.695 1.00 92.00 97 LYS A N 1
ATOM 775 C CA . LYS A 1 97 ? 10.861 5.600 -6.929 1.00 92.00 97 LYS A CA 1
ATOM 776 C C . LYS A 1 97 ? 9.685 6.568 -6.753 1.00 92.00 97 LYS A C 1
ATOM 778 O O . LYS A 1 97 ? 8.525 6.188 -6.928 1.00 92.00 97 LYS A O 1
ATOM 783 N N . SER A 1 98 ? 9.971 7.825 -6.449 1.00 86.56 98 SER A N 1
ATOM 784 C CA . SER A 1 98 ? 9.005 8.913 -6.626 1.00 86.56 98 SER A CA 1
ATOM 785 C C . SER A 1 98 ? 9.005 9.374 -8.086 1.00 86.56 98 SER A C 1
ATOM 787 O O . SER A 1 98 ? 10.062 9.456 -8.723 1.00 86.56 98 SER A O 1
ATOM 789 N N . GLY A 1 99 ? 7.833 9.661 -8.645 1.00 85.94 99 GLY A N 1
ATOM 790 C CA . GLY A 1 99 ? 7.726 10.028 -10.053 1.00 85.94 99 GLY A CA 1
ATOM 791 C C . GLY A 1 99 ? 6.296 10.100 -10.552 1.00 85.94 99 GLY A C 1
ATOM 792 O O . GLY A 1 99 ? 5.362 9.803 -9.822 1.00 85.94 99 GLY A O 1
ATOM 793 N N . ILE A 1 100 ? 6.166 10.479 -11.821 1.00 84.94 100 ILE A N 1
ATOM 794 C CA . ILE A 1 100 ? 4.916 10.409 -12.576 1.00 84.94 100 ILE A CA 1
ATOM 795 C C . ILE A 1 100 ? 4.980 9.139 -13.420 1.00 84.94 100 ILE A C 1
ATOM 797 O O . ILE A 1 100 ? 5.943 8.940 -14.170 1.00 84.94 100 ILE A O 1
ATOM 801 N N . TYR A 1 101 ? 3.969 8.285 -13.298 1.00 83.81 101 TYR A N 1
ATOM 802 C CA . TYR A 1 101 ? 3.916 6.997 -13.980 1.00 83.81 101 TYR A CA 1
ATOM 803 C C . TYR A 1 101 ? 2.861 7.002 -15.076 1.00 83.81 101 TYR A C 1
ATOM 805 O O . TYR A 1 101 ? 1.726 7.414 -14.860 1.00 83.81 101 TYR A O 1
ATOM 813 N N . LYS A 1 102 ? 3.252 6.518 -16.259 1.00 76.94 102 LYS A N 1
ATOM 814 C CA . LYS A 1 102 ? 2.338 6.370 -17.397 1.00 76.94 102 LYS A CA 1
ATOM 815 C C . LYS A 1 102 ? 1.347 5.232 -17.194 1.00 76.94 102 LYS A C 1
ATOM 817 O O . LYS A 1 102 ? 0.261 5.300 -17.727 1.00 76.94 102 LYS A O 1
ATOM 822 N N . ASP A 1 103 ? 1.695 4.241 -16.377 1.00 69.06 103 ASP A N 1
ATOM 823 C CA . ASP A 1 103 ? 0.862 3.054 -16.146 1.00 69.06 103 ASP A CA 1
ATOM 824 C C . ASP A 1 103 ? -0.441 3.359 -15.377 1.00 69.06 103 ASP A C 1
ATOM 826 O O . ASP A 1 103 ? -1.259 2.465 -15.183 1.00 69.06 103 ASP A O 1
ATOM 830 N N . ILE A 1 104 ? -0.617 4.607 -14.924 1.00 66.12 104 ILE A N 1
ATOM 831 C CA . ILE A 1 104 ? -1.798 5.101 -14.204 1.00 66.12 104 ILE A CA 1
ATOM 832 C C . ILE A 1 104 ? -2.875 5.646 -15.180 1.00 66.12 104 ILE A C 1
ATOM 834 O O . ILE A 1 104 ? -3.999 5.888 -14.748 1.00 66.12 104 ILE A O 1
ATOM 838 N N . TYR A 1 105 ? -2.581 5.779 -16.489 1.00 53.81 105 TYR A N 1
ATOM 839 C CA . TYR A 1 105 ? -3.510 6.285 -17.520 1.00 53.81 105 TYR A CA 1
ATOM 840 C C . TYR A 1 105 ? -3.394 5.565 -18.868 1.00 53.81 105 TYR A C 1
ATOM 842 O O . TYR A 1 105 ? -2.263 5.243 -19.293 1.00 53.81 105 TYR A O 1
#

Foldseek 3Di:
DAFLQADAEDDPVQRLRQVARQKAQWAFDDDQPGPDIPRHIGGHHDYPVRVVVVCVVCVVVVHDDDDDDDPDHRCNSVCCSQVVPWPVSDRDHRDRHDDGDPRSD

Secondary structure (DSSP, 8-state):
-EETTEE-B--TT-THHHHTTTEES--B-SSTT---B----EE--B-HHHHHHHHHHHHTTT---------SSS-HHHHHH-GGGSSS----PPP-S-S--GGG-

Radius of gyration: 15.11 Å; chains: 1; bounding box: 33×24×44 Å

Sequence (105 aa):
FNDDQGWRIEIKEYPKLTAIGSKRKDSQIGGFLSKNYRGISHKGFYTVEEVREIIQFAQQRYIQVIPEIEIPGHCSAVIASYPELSCTGNQIEVKTKSGIYKDIY

pLDDT: mean 93.59, std 6.81, range [53.81, 98.5]